Protein AF-A0A6J5DMZ3-F1 (afdb_monomer_lite)

Organism: NCBI:txid627669

pLDDT: mean 75.49, std 14.44, range [47.22, 94.44]

Sequence (112 aa):
MAVELLNDRVYSKSQIESWLVETAQVKPQSQAWKKALTARVGTIVAGDTYLFVPVSETHYRVSRANAEQVAEIFKLVEEATGIRKMKRQWYVCAAIFVSGVVILIGAMIFQH

Foldseek 3Di:
DQDDADAQDKDWPVNVVSNCCPFLVHDPPDPVNVCQCVQNAFRDGPQKTWGWDDPDPTMTTIHIDGNVVVVVVVVVVVVVVVVVVVVVVVVVVVVVVVVVVVVVVVVVVVVD

Secondary structure (DSSP, 8-state):
-PPPPPTT-EEEHHHHHHHHHHTS-PPTTSHHHHHHHTTSSPEEETTEEEEEEESSSSEEEEEEEEHHHHHHHHHHHHHHHHHHHHHHHHHHHHHHHHHHHHHHHHHHHHT-

Structure (mmCIF, N/CA/C/O backbone):
data_AF-A0A6J5DMZ3-F1
#
_entry.id   AF-A0A6J5DMZ3-F1
#
loop_
_atom_site.group_PDB
_atom_site.id
_atom_site.type_symbol
_atom_site.label_atom_id
_atom_site.label_alt_id
_atom_site.label_comp_id
_atom_site.label_asym_id
_atom_site.label_entity_id
_atom_site.label_seq_id
_atom_site.pdbx_PDB_ins_code
_atom_site.Cartn_x
_atom_site.Cartn_y
_atom_site.Cartn_z
_atom_site.occupancy
_atom_site.B_iso_or_equiv
_atom_site.auth_seq_id
_atom_site.auth_comp_id
_atom_site.auth_asym_id
_atom_site.auth_atom_id
_atom_site.pdbx_PDB_model_num
ATOM 1 N N . MET A 1 1 ? -23.075 0.347 3.011 1.00 50.81 1 MET A N 1
ATOM 2 C CA . MET A 1 1 ? -22.700 0.156 1.593 1.00 50.81 1 MET A CA 1
ATOM 3 C C . MET A 1 1 ? -21.211 0.400 1.515 1.00 50.81 1 MET A C 1
ATOM 5 O O . MET A 1 1 ? -20.798 1.474 1.934 1.00 50.81 1 MET A O 1
ATOM 9 N N . ALA A 1 2 ? -20.432 -0.585 1.068 1.00 67.06 2 ALA A N 1
ATOM 10 C CA . ALA A 1 2 ? -18.987 -0.427 0.949 1.00 67.06 2 ALA A CA 1
ATOM 11 C C . ALA A 1 2 ? -18.676 0.697 -0.053 1.00 67.06 2 ALA A C 1
ATOM 13 O O . ALA A 1 2 ? -19.267 0.751 -1.133 1.00 67.06 2 ALA A O 1
ATOM 14 N N . VAL A 1 3 ? -17.798 1.624 0.329 1.00 79.44 3 VAL A N 1
ATOM 15 C CA . VAL A 1 3 ? -17.355 2.721 -0.543 1.00 79.44 3 VAL A CA 1
ATOM 16 C C . VAL A 1 3 ? -16.545 2.132 -1.691 1.00 79.44 3 VAL A C 1
ATOM 18 O O . VAL A 1 3 ? -15.551 1.467 -1.452 1.00 79.44 3 VAL A O 1
ATOM 21 N N . GLU A 1 4 ? -16.911 2.386 -2.942 1.00 86.06 4 GLU A N 1
ATOM 22 C CA . GLU A 1 4 ? -16.075 1.959 -4.065 1.00 86.06 4 GLU A CA 1
ATOM 23 C C . GLU A 1 4 ? -14.957 2.983 -4.322 1.00 86.06 4 GLU A C 1
ATOM 25 O O . GLU A 1 4 ? -15.212 4.173 -4.551 1.00 86.06 4 GLU A O 1
ATOM 30 N N . LEU A 1 5 ? -13.701 2.529 -4.264 1.00 88.94 5 LEU A N 1
ATOM 31 C CA . LEU A 1 5 ? -12.537 3.370 -4.533 1.00 88.94 5 LEU A CA 1
ATOM 32 C C . LEU A 1 5 ? -12.204 3.371 -6.030 1.00 88.94 5 LEU A C 1
ATOM 34 O O . LEU A 1 5 ? -11.847 2.347 -6.616 1.00 88.94 5 LEU A O 1
ATOM 38 N N . LEU A 1 6 ? -12.305 4.549 -6.639 1.00 87.25 6 LEU A N 1
ATOM 39 C CA . LEU A 1 6 ? -12.030 4.789 -8.050 1.00 87.25 6 LEU A CA 1
ATOM 40 C C . LEU A 1 6 ? -10.603 5.298 -8.249 1.00 87.25 6 LEU A C 1
ATOM 42 O O . LEU A 1 6 ? -10.025 5.948 -7.376 1.00 87.25 6 LEU A O 1
ATOM 46 N N . ASN A 1 7 ? -10.058 5.025 -9.433 1.00 87.56 7 ASN A N 1
ATOM 47 C CA . ASN A 1 7 ? -8.724 5.476 -9.803 1.00 87.56 7 ASN A CA 1
ATOM 48 C C . ASN A 1 7 ? -8.629 7.011 -9.847 1.00 87.56 7 ASN A C 1
ATOM 50 O O . ASN A 1 7 ? -9.560 7.684 -10.287 1.00 87.56 7 ASN A O 1
ATOM 54 N N . ASP A 1 8 ? -7.484 7.534 -9.413 1.00 85.69 8 ASP A N 1
ATOM 55 C CA . ASP A 1 8 ? -7.092 8.948 -9.392 1.00 85.69 8 ASP A CA 1
ATOM 56 C C . ASP A 1 8 ? -8.029 9.880 -8.597 1.00 85.69 8 ASP A C 1
ATOM 58 O O . ASP A 1 8 ? -7.961 11.107 -8.687 1.00 85.69 8 ASP A O 1
ATOM 62 N N . ARG A 1 9 ? -8.899 9.312 -7.752 1.00 89.94 9 ARG A N 1
ATOM 63 C CA . ARG A 1 9 ? -9.783 10.084 -6.873 1.00 89.94 9 ARG A CA 1
ATOM 64 C C . ARG A 1 9 ? -9.199 10.263 -5.483 1.00 89.94 9 ARG A C 1
ATOM 66 O O . ARG A 1 9 ? -8.457 9.423 -4.977 1.00 89.94 9 ARG A O 1
ATOM 73 N N . VAL A 1 10 ? -9.560 11.384 -4.865 1.00 92.25 10 VAL A N 1
ATOM 74 C CA . VAL A 1 10 ? -9.168 11.729 -3.499 1.00 92.25 10 VAL A CA 1
ATOM 75 C C . VAL A 1 10 ? -10.291 11.347 -2.544 1.00 92.25 10 VAL A C 1
ATOM 77 O O . VAL A 1 10 ? -11.445 11.710 -2.761 1.00 92.25 10 VAL A O 1
ATOM 80 N N . TYR A 1 11 ? -9.930 10.637 -1.485 1.00 93.56 11 TYR A N 1
ATOM 81 C CA . TYR A 1 11 ? -10.826 10.185 -0.431 1.00 93.56 11 TYR A CA 1
ATOM 82 C C . TYR A 1 11 ? -10.288 10.622 0.924 1.00 93.56 11 TYR A C 1
ATOM 84 O O . TYR A 1 11 ? -9.076 10.786 1.108 1.00 93.56 11 TYR A O 1
ATOM 92 N N . SER A 1 12 ? -11.185 10.802 1.890 1.00 94.44 12 SER A N 1
ATOM 93 C CA . SER A 1 12 ? -10.767 11.052 3.263 1.00 94.44 12 SER A CA 1
ATOM 94 C C . SER A 1 12 ? -10.092 9.810 3.845 1.00 94.44 12 SER A C 1
ATOM 96 O O . SER A 1 12 ? -10.377 8.670 3.470 1.00 94.44 12 SER A O 1
ATOM 98 N N . LYS A 1 13 ? -9.228 10.021 4.835 1.00 92.56 13 LYS A N 1
ATOM 99 C CA . LYS A 1 13 ? -8.610 8.943 5.605 1.00 92.56 13 LYS A CA 1
ATOM 100 C C . LYS A 1 13 ? -9.664 7.995 6.180 1.00 92.56 13 LYS A C 1
ATOM 102 O O . LYS A 1 13 ? -9.516 6.790 6.041 1.00 92.56 13 LYS A O 1
ATOM 107 N N . SER A 1 14 ? -10.762 8.523 6.723 1.00 92.62 14 SER A N 1
ATOM 108 C CA . SER A 1 14 ? -11.854 7.701 7.262 1.00 92.62 14 SER A CA 1
ATOM 109 C C . SER A 1 14 ? -12.516 6.808 6.207 1.00 92.62 14 SER A C 1
ATOM 111 O O . SER A 1 14 ? -12.860 5.666 6.509 1.00 92.62 14 SER A O 1
ATOM 113 N N . GLN A 1 15 ? -12.661 7.284 4.965 1.00 94.00 15 GLN A N 1
ATOM 114 C CA . GLN A 1 15 ? -13.189 6.481 3.858 1.00 94.00 15 GLN A CA 1
ATOM 115 C C . GLN A 1 15 ? -12.225 5.355 3.470 1.00 94.00 15 GLN A C 1
ATOM 117 O O . GLN A 1 15 ? -12.665 4.221 3.300 1.00 94.00 15 GLN A O 1
ATOM 122 N N . ILE A 1 16 ? -10.920 5.641 3.384 1.00 92.00 16 ILE A N 1
ATOM 123 C CA . ILE A 1 16 ? -9.895 4.621 3.108 1.00 92.00 16 ILE A CA 1
ATOM 124 C C . ILE A 1 16 ? -9.841 3.578 4.224 1.00 92.00 16 ILE A C 1
ATOM 126 O O . ILE A 1 16 ? -9.794 2.384 3.949 1.00 92.00 16 ILE A O 1
ATOM 130 N N . GLU A 1 17 ? -9.870 4.010 5.482 1.00 92.69 17 GLU A N 1
ATOM 131 C CA . GLU A 1 17 ? -9.844 3.112 6.637 1.00 92.69 17 GLU A CA 1
ATOM 132 C C . GLU A 1 17 ? -11.088 2.217 6.679 1.00 92.69 17 GLU A C 1
ATOM 134 O O . GLU A 1 17 ? -10.962 1.010 6.873 1.00 92.69 17 GLU A O 1
ATOM 139 N N . SER A 1 18 ? -12.273 2.775 6.415 1.00 93.50 18 SER A N 1
ATOM 140 C CA . SER A 1 18 ? -13.513 1.990 6.324 1.00 93.50 18 SER A CA 1
ATOM 141 C C . SER A 1 18 ? -13.436 0.973 5.186 1.00 93.50 18 SER A C 1
ATOM 143 O O . SER A 1 18 ? -13.736 -0.202 5.380 1.00 93.50 18 SER A O 1
ATOM 145 N N . TRP A 1 19 ? -12.943 1.386 4.015 1.00 94.19 19 TRP A N 1
ATOM 146 C CA . TRP A 1 19 ? -12.754 0.493 2.874 1.00 94.19 19 TRP A CA 1
ATOM 147 C C . TRP A 1 19 ? -11.753 -0.635 3.155 1.00 94.19 19 TRP A C 1
ATOM 149 O O . TRP A 1 19 ? -11.996 -1.787 2.791 1.00 94.19 19 TRP A O 1
ATOM 159 N N . LEU A 1 20 ? -10.647 -0.331 3.841 1.00 92.38 20 LEU A N 1
ATOM 160 C CA . LEU A 1 20 ? -9.648 -1.323 4.234 1.00 92.38 20 LEU A CA 1
ATOM 161 C C . LEU A 1 20 ? -10.249 -2.410 5.127 1.00 92.38 20 LEU A C 1
ATOM 163 O O . LEU A 1 20 ? -9.919 -3.580 4.951 1.00 92.38 20 LEU A O 1
ATOM 167 N N . VAL A 1 21 ? -11.136 -2.040 6.054 1.00 93.56 21 VAL A N 1
ATOM 168 C CA . VAL A 1 21 ? -11.820 -3.000 6.930 1.00 93.56 21 VAL A CA 1
ATOM 169 C C . VAL A 1 21 ? -12.894 -3.775 6.172 1.00 93.56 21 VAL A C 1
ATOM 171 O O . VAL A 1 21 ? -12.914 -5.000 6.224 1.00 93.56 21 VAL A O 1
ATOM 174 N N . GLU A 1 22 ? -13.789 -3.075 5.477 1.00 92.81 22 GLU A N 1
ATOM 175 C CA . GLU A 1 22 ? -14.998 -3.674 4.906 1.00 92.81 22 GLU A CA 1
ATOM 176 C C . GLU A 1 22 ? -14.727 -4.452 3.618 1.00 92.81 22 GLU A C 1
ATOM 178 O O . GLU A 1 22 ? -15.325 -5.500 3.390 1.00 92.81 22 GLU A O 1
ATOM 183 N N . THR A 1 23 ? -13.833 -3.944 2.767 1.00 90.38 23 THR A N 1
ATOM 184 C CA . THR A 1 23 ? -13.597 -4.495 1.424 1.00 90.38 23 THR A CA 1
ATOM 185 C C . THR A 1 23 ? -12.303 -5.293 1.365 1.00 90.38 23 THR A C 1
ATOM 187 O O . THR A 1 23 ? -12.304 -6.437 0.919 1.00 90.38 23 THR A O 1
ATOM 190 N N . ALA A 1 24 ? -11.196 -4.722 1.849 1.00 88.25 24 ALA A N 1
ATOM 191 C CA . ALA A 1 24 ? -9.901 -5.405 1.835 1.00 88.25 24 ALA A CA 1
ATOM 192 C C . ALA A 1 24 ? -9.701 -6.364 3.026 1.00 88.25 24 ALA A C 1
ATOM 194 O O . ALA A 1 24 ? -8.692 -7.066 3.077 1.00 88.25 24 ALA A O 1
ATOM 195 N N . GLN A 1 25 ? -10.638 -6.385 3.985 1.00 91.1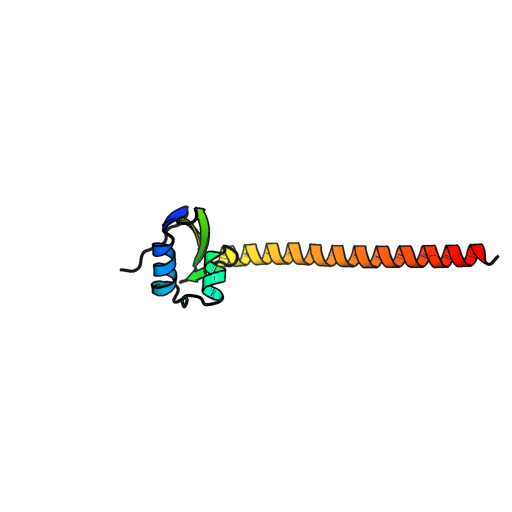2 25 GLN A N 1
ATOM 196 C CA . GLN A 1 25 ? -10.597 -7.208 5.203 1.00 91.12 25 GLN A CA 1
ATOM 197 C C . GLN A 1 25 ? -9.288 -7.064 6.002 1.00 91.12 25 GLN A C 1
ATOM 199 O O . GLN A 1 25 ? -8.848 -7.969 6.716 1.00 91.12 25 GLN A O 1
ATOM 204 N N . V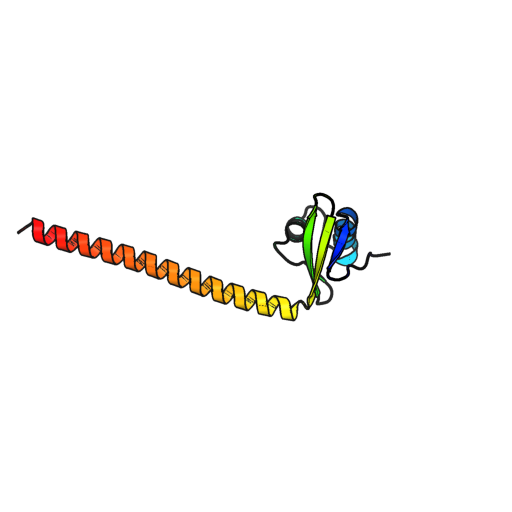AL A 1 26 ? -8.641 -5.902 5.903 1.00 89.81 26 VAL A N 1
ATOM 205 C CA . VAL A 1 26 ? -7.394 -5.608 6.601 1.00 89.81 26 VAL A CA 1
ATOM 206 C C . VAL A 1 26 ? -7.720 -5.200 8.029 1.00 89.81 26 VAL A C 1
ATOM 208 O O . VAL A 1 26 ? -8.363 -4.182 8.283 1.00 89.81 26 VAL A O 1
ATOM 211 N N . LYS A 1 27 ? -7.218 -5.975 8.993 1.00 91.69 27 LYS A N 1
ATOM 212 C CA . LYS A 1 27 ? -7.421 -5.682 10.412 1.00 91.69 27 LYS A CA 1
ATOM 213 C C . LYS A 1 27 ? -6.775 -4.337 10.793 1.00 91.69 27 LYS A C 1
ATOM 215 O O . LYS A 1 27 ? -5.580 -4.158 10.507 1.00 91.69 27 LYS A O 1
ATOM 220 N N . PRO A 1 28 ? -7.494 -3.443 11.500 1.00 91.69 28 PRO A N 1
ATOM 221 C CA . PRO A 1 28 ? -6.936 -2.196 12.010 1.00 91.69 28 PRO A CA 1
ATOM 222 C C . PRO A 1 28 ? -5.648 -2.414 12.804 1.00 91.69 28 PRO A C 1
ATOM 224 O O . PRO A 1 28 ? -5.498 -3.415 13.506 1.00 91.69 28 PRO A O 1
ATOM 227 N N . GLN A 1 29 ? -4.710 -1.472 12.683 1.00 88.69 29 GLN A N 1
ATOM 228 C CA . GLN A 1 29 ? -3.414 -1.450 13.385 1.00 88.69 29 GLN A CA 1
ATOM 229 C C . GLN A 1 29 ? -2.442 -2.606 13.074 1.00 88.69 29 GLN A C 1
ATOM 231 O O . GLN A 1 29 ? -1.306 -2.594 13.559 1.00 88.69 29 GLN A O 1
ATOM 236 N N . SER A 1 30 ? -2.832 -3.570 12.237 1.00 90.81 30 SER A N 1
ATOM 237 C CA . SER A 1 30 ? -1.946 -4.643 11.786 1.00 90.81 30 SER A CA 1
ATOM 238 C C . SER A 1 30 ? -0.747 -4.107 10.989 1.00 90.81 30 SER A C 1
ATOM 240 O O . SER A 1 30 ? -0.717 -2.966 10.520 1.00 90.81 30 SER A O 1
ATOM 242 N N . GLN A 1 31 ? 0.271 -4.943 10.787 1.00 87.56 31 GLN A N 1
ATOM 243 C CA . GLN A 1 31 ? 1.390 -4.561 9.925 1.00 87.56 31 GLN A CA 1
ATOM 244 C C . GLN A 1 31 ? 0.933 -4.314 8.477 1.00 87.56 31 GLN A C 1
ATOM 246 O O . GLN A 1 31 ? 1.438 -3.396 7.833 1.00 87.56 31 GLN A O 1
ATOM 251 N N . ALA A 1 32 ? -0.039 -5.090 7.985 1.00 85.81 32 ALA A N 1
ATOM 252 C CA . ALA A 1 32 ? -0.647 -4.895 6.670 1.00 85.81 32 ALA A CA 1
ATOM 253 C C . ALA A 1 32 ? -1.355 -3.535 6.571 1.00 85.81 32 ALA A C 1
ATOM 255 O O . ALA A 1 32 ? -1.139 -2.807 5.608 1.00 85.81 32 ALA A O 1
ATOM 256 N N . TRP A 1 33 ? -2.084 -3.134 7.616 1.00 90.00 33 TRP A N 1
ATOM 257 C CA . TRP A 1 33 ? -2.714 -1.814 7.713 1.00 90.00 33 TRP A CA 1
ATOM 258 C C . TRP A 1 33 ? -1.704 -0.672 7.594 1.00 90.00 33 TRP A C 1
ATOM 260 O O . TRP A 1 33 ? -1.857 0.239 6.783 1.00 90.00 33 TRP A O 1
ATOM 270 N N . LYS A 1 34 ? -0.620 -0.740 8.378 1.00 88.25 34 LYS A N 1
ATOM 271 C CA . LYS A 1 34 ? 0.449 0.269 8.335 1.00 88.25 34 LYS A CA 1
ATOM 272 C C . LYS A 1 34 ? 1.120 0.315 6.961 1.00 88.25 34 LYS A C 1
ATOM 274 O O . LYS A 1 34 ? 1.440 1.396 6.474 1.00 88.25 34 LYS A O 1
ATOM 279 N N . LYS A 1 35 ? 1.330 -0.842 6.326 1.00 87.06 35 LYS A N 1
ATOM 280 C CA . LYS A 1 35 ? 1.913 -0.934 4.979 1.00 87.06 35 LYS A CA 1
ATOM 281 C C . LYS A 1 35 ? 0.999 -0.326 3.910 1.00 87.06 35 LYS A C 1
ATOM 283 O O . LYS A 1 35 ? 1.503 0.421 3.076 1.00 87.06 35 LYS A O 1
ATOM 288 N N . ALA A 1 36 ? -0.309 -0.572 3.988 1.00 86.62 36 ALA A N 1
ATOM 289 C CA . ALA A 1 36 ? -1.295 -0.003 3.073 1.00 86.62 36 ALA A CA 1
ATOM 290 C C . ALA A 1 36 ? -1.305 1.5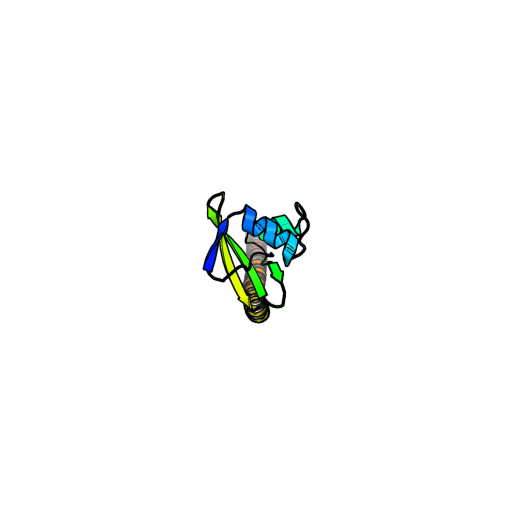36 3.130 1.00 86.62 36 ALA A C 1
ATOM 292 O O . ALA A 1 36 ? -1.191 2.197 2.102 1.00 86.62 36 ALA A O 1
ATOM 293 N N . LEU A 1 37 ? -1.347 2.122 4.334 1.00 85.00 37 LEU A N 1
ATOM 294 C CA . LEU A 1 37 ? -1.429 3.581 4.515 1.00 85.00 37 LEU A CA 1
ATOM 295 C C . LEU A 1 37 ? -0.111 4.340 4.285 1.00 85.00 37 LEU A C 1
ATOM 297 O O . LEU A 1 37 ? -0.117 5.566 4.211 1.00 85.00 37 LEU A O 1
ATOM 301 N N . THR A 1 38 ? 1.026 3.644 4.195 1.00 79.81 38 THR A N 1
ATOM 302 C CA . THR A 1 38 ? 2.344 4.270 3.969 1.00 79.81 38 THR A CA 1
ATOM 303 C C . THR A 1 38 ? 2.756 4.305 2.497 1.00 79.81 38 THR A C 1
ATOM 305 O O . THR A 1 38 ? 3.908 4.621 2.208 1.00 79.81 38 THR A O 1
ATOM 308 N N . ALA A 1 39 ? 1.848 3.969 1.571 1.00 66.56 39 ALA A N 1
ATOM 309 C CA . ALA A 1 39 ? 2.090 3.900 0.124 1.00 66.56 39 ALA A CA 1
ATOM 310 C C . ALA A 1 39 ? 3.248 2.968 -0.298 1.00 66.56 39 ALA A C 1
ATOM 312 O O . ALA A 1 39 ? 3.696 3.009 -1.441 1.00 66.56 39 ALA A O 1
ATOM 313 N N . ARG A 1 40 ? 3.766 2.132 0.615 1.00 64.88 40 ARG A N 1
ATOM 314 C CA . ARG A 1 40 ? 4.929 1.266 0.352 1.00 64.88 40 ARG A CA 1
ATOM 315 C C . ARG A 1 40 ? 4.552 -0.052 -0.301 1.00 64.88 40 ARG A C 1
ATOM 317 O O . ARG A 1 40 ? 5.388 -0.655 -0.964 1.00 64.88 40 ARG A O 1
ATOM 324 N N . VAL A 1 41 ? 3.336 -0.524 -0.053 1.00 68.00 41 VAL A N 1
ATOM 325 C CA . VAL A 1 41 ? 2.839 -1.800 -0.561 1.00 68.00 41 VAL A CA 1
ATOM 326 C C . VAL A 1 41 ? 1.393 -1.583 -0.977 1.00 68.00 41 VAL A C 1
ATOM 328 O O . VAL A 1 41 ? 0.582 -1.135 -0.165 1.00 68.00 41 VAL A O 1
ATOM 331 N N . GLY A 1 42 ? 1.088 -1.862 -2.243 1.00 77.75 42 GLY A N 1
ATOM 332 C CA . GLY A 1 42 ? -0.283 -1.825 -2.737 1.00 77.75 42 GLY A CA 1
ATOM 333 C C . GLY A 1 42 ? -1.146 -2.884 -2.048 1.00 77.75 42 GLY A C 1
ATOM 334 O O . GLY A 1 42 ? -0.667 -3.962 -1.697 1.00 77.75 42 GLY A O 1
ATOM 335 N N . THR A 1 43 ? -2.417 -2.569 -1.825 1.00 84.19 43 THR A N 1
ATOM 336 C CA . THR A 1 43 ? -3.404 -3.500 -1.268 1.00 84.19 43 THR A CA 1
ATOM 337 C C . THR A 1 43 ? -4.098 -4.214 -2.418 1.00 84.19 43 THR A C 1
ATOM 339 O O . THR A 1 43 ? -4.692 -3.549 -3.262 1.00 84.19 43 THR A O 1
ATOM 342 N N . ILE A 1 44 ? -4.010 -5.543 -2.475 1.00 83.12 44 ILE A N 1
ATOM 343 C CA . ILE A 1 44 ? -4.586 -6.331 -3.572 1.00 83.12 44 ILE A CA 1
ATOM 344 C C . ILE A 1 44 ? -5.992 -6.783 -3.185 1.00 83.12 44 ILE A C 1
ATOM 346 O O . ILE A 1 44 ? -6.164 -7.459 -2.172 1.00 83.12 44 ILE A O 1
ATOM 350 N N . VAL A 1 45 ? -6.987 -6.429 -3.994 1.00 84.88 45 VAL A N 1
ATOM 351 C CA . VAL A 1 45 ? -8.386 -6.834 -3.820 1.00 84.88 45 VAL A CA 1
ATOM 352 C C . VAL A 1 45 ? -8.968 -7.168 -5.186 1.00 84.88 45 VAL A C 1
ATOM 354 O O . VAL A 1 45 ? -8.867 -6.365 -6.106 1.00 84.88 45 VAL A O 1
ATOM 357 N N . ALA A 1 46 ? -9.585 -8.346 -5.317 1.00 81.94 46 ALA A N 1
ATOM 358 C CA . ALA A 1 46 ? -10.286 -8.777 -6.533 1.00 81.94 46 ALA A CA 1
ATOM 359 C C . ALA A 1 46 ? -9.465 -8.643 -7.840 1.00 81.94 46 ALA A C 1
ATOM 361 O O . ALA A 1 46 ? -10.019 -8.351 -8.894 1.00 81.94 46 ALA A O 1
ATOM 362 N N . GLY A 1 47 ? -8.146 -8.858 -7.773 1.00 80.38 47 GLY A N 1
ATOM 363 C CA . GLY A 1 47 ? -7.247 -8.756 -8.932 1.00 80.38 47 GLY A CA 1
ATOM 364 C C . GLY A 1 47 ? -6.734 -7.343 -9.229 1.00 80.38 47 GLY A C 1
ATOM 365 O O . GLY A 1 47 ? -5.890 -7.178 -10.103 1.00 80.38 47 GLY A O 1
ATOM 366 N N . ASP A 1 48 ? -7.158 -6.335 -8.468 1.00 84.06 48 ASP A N 1
ATOM 367 C CA . ASP A 1 48 ? -6.644 -4.973 -8.562 1.00 84.06 48 ASP A CA 1
ATOM 368 C C . ASP A 1 48 ? -5.724 -4.636 -7.393 1.00 84.06 48 ASP A C 1
ATOM 370 O O . ASP A 1 48 ? -5.924 -5.069 -6.261 1.00 84.06 48 ASP A O 1
ATOM 374 N N . THR A 1 49 ? -4.714 -3.820 -7.669 1.00 86.12 49 THR A N 1
ATOM 375 C CA . THR A 1 49 ? -3.811 -3.241 -6.680 1.00 86.12 49 THR A CA 1
ATOM 376 C C . THR A 1 49 ? -4.186 -1.788 -6.424 1.00 86.12 49 THR A C 1
ATOM 378 O O . THR A 1 49 ? -4.189 -0.955 -7.331 1.00 86.12 49 THR A O 1
ATOM 381 N N . TYR A 1 50 ? -4.455 -1.485 -5.158 1.00 86.94 50 TYR A N 1
ATOM 382 C CA . TYR A 1 50 ? -4.802 -0.163 -4.660 1.00 86.94 50 TYR A CA 1
ATOM 383 C C . TYR A 1 50 ? -3.618 0.454 -3.918 1.00 86.94 50 TYR A C 1
ATOM 385 O O . TYR A 1 50 ? -3.120 -0.100 -2.936 1.00 86.94 50 TYR A O 1
ATOM 393 N N . LEU A 1 51 ? -3.173 1.620 -4.372 1.00 89.06 51 LEU A N 1
ATOM 394 C CA . LEU A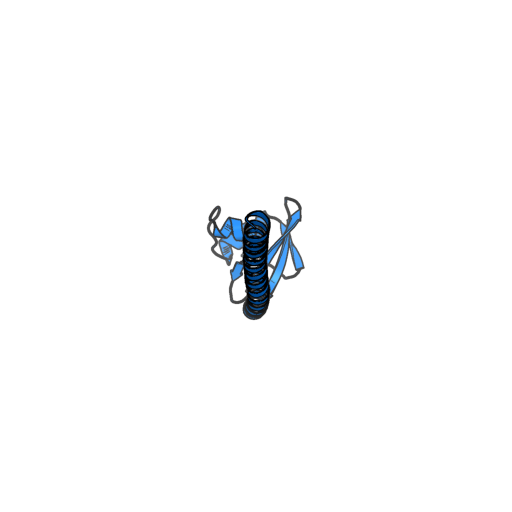 1 51 ? -2.147 2.435 -3.729 1.00 89.06 51 LEU A CA 1
ATOM 395 C C . LEU A 1 51 ? -2.781 3.707 -3.168 1.00 89.06 51 LEU A C 1
ATOM 397 O O . LEU A 1 51 ? -3.540 4.386 -3.857 1.00 89.06 51 LEU A O 1
ATOM 401 N N . PHE A 1 52 ? -2.446 4.041 -1.923 1.00 89.56 52 PHE A N 1
ATOM 402 C CA . PHE A 1 52 ? -2.958 5.225 -1.234 1.00 89.56 52 PHE A CA 1
ATOM 403 C C . PHE A 1 52 ? -1.847 6.258 -1.095 1.00 89.56 52 PHE A C 1
ATOM 405 O O . PHE A 1 52 ? -0.983 6.137 -0.229 1.00 89.56 52 PHE A O 1
ATOM 412 N N . VAL A 1 53 ? -1.859 7.275 -1.953 1.00 87.81 53 VAL A N 1
ATOM 413 C CA . VAL A 1 53 ? -0.866 8.353 -1.952 1.00 87.81 53 VAL A CA 1
ATOM 414 C C . VAL A 1 53 ? -1.368 9.483 -1.051 1.00 87.81 53 VAL A C 1
ATOM 416 O O . VAL A 1 53 ? -2.425 10.046 -1.338 1.00 87.81 53 VAL A O 1
ATOM 419 N N . PRO A 1 54 ? -0.664 9.836 0.039 1.00 88.56 54 PRO A N 1
ATOM 420 C CA . PRO A 1 54 ? -1.093 10.926 0.908 1.00 88.56 54 PRO A CA 1
ATOM 421 C C . PRO A 1 54 ? -1.030 12.259 0.152 1.00 88.56 54 PRO A C 1
ATOM 423 O O . PRO A 1 54 ? 0.012 12.625 -0.387 1.00 88.56 54 PRO A O 1
ATOM 426 N N . VAL A 1 55 ? -2.153 12.978 0.111 1.00 87.94 55 VAL A N 1
ATOM 427 C CA . VAL A 1 55 ? -2.244 14.341 -0.450 1.00 87.94 55 VAL A CA 1
ATOM 428 C C . VAL A 1 55 ? -2.228 15.374 0.677 1.00 87.94 55 VAL A C 1
ATOM 430 O O . VAL A 1 55 ? -1.705 16.473 0.518 1.00 87.94 55 VAL A O 1
ATOM 433 N N . SER A 1 56 ? -2.780 15.008 1.833 1.00 88.88 56 SER A N 1
ATOM 434 C CA . SER A 1 56 ? -2.729 15.774 3.075 1.00 88.88 56 SER A CA 1
ATOM 435 C C . SER A 1 56 ? -2.780 14.822 4.273 1.00 88.88 56 SER A C 1
ATOM 437 O O . SER A 1 56 ? -2.898 13.608 4.106 1.00 88.88 56 SER A O 1
ATOM 439 N N . GLU A 1 57 ? -2.735 15.352 5.496 1.00 87.44 57 GLU A N 1
ATOM 440 C CA . GLU A 1 57 ? -2.859 14.544 6.722 1.00 87.44 57 GLU A CA 1
ATOM 441 C C . GLU A 1 57 ? -4.194 13.786 6.822 1.00 87.44 57 GLU A C 1
ATOM 443 O O . GLU A 1 57 ? -4.301 12.773 7.517 1.00 87.44 57 GLU A O 1
ATOM 448 N N . THR A 1 58 ? -5.219 14.272 6.120 1.00 91.38 58 THR A N 1
ATOM 449 C CA . THR A 1 58 ? -6.592 13.765 6.199 1.00 91.38 58 THR A CA 1
ATOM 450 C C . THR A 1 58 ? -7.084 13.139 4.902 1.00 91.38 58 THR A C 1
ATOM 452 O O . THR A 1 58 ? -8.179 12.580 4.905 1.00 91.38 58 THR A O 1
ATOM 455 N N . HIS A 1 59 ? -6.316 13.207 3.810 1.00 91.56 59 HIS A N 1
ATOM 456 C CA . HIS A 1 59 ? -6.756 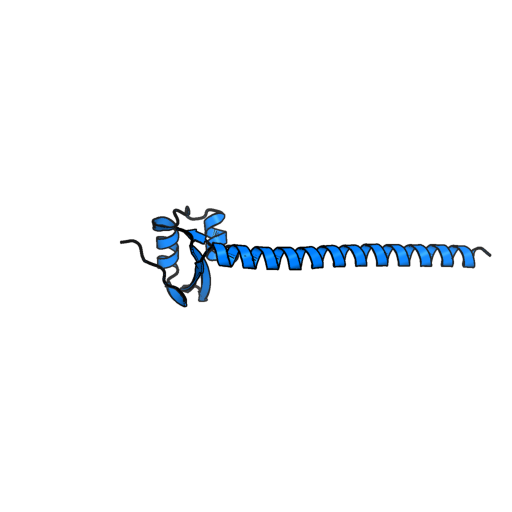12.757 2.490 1.00 91.56 59 HIS A CA 1
ATOM 457 C C . HIS A 1 59 ? -5.696 11.948 1.751 1.00 91.56 59 HIS A C 1
ATOM 459 O O . HIS A 1 59 ? -4.506 12.271 1.747 1.00 91.56 59 HIS A O 1
ATOM 465 N N . TYR A 1 60 ? -6.179 10.939 1.034 1.00 89.62 60 TYR A N 1
ATOM 466 C CA . TYR A 1 60 ? -5.384 10.081 0.173 1.00 89.62 60 TYR A CA 1
ATOM 467 C C . TYR A 1 60 ? -5.951 10.103 -1.238 1.00 89.62 60 TYR A C 1
ATOM 469 O O . TYR A 1 60 ? -7.161 10.011 -1.435 1.00 89.62 60 TYR A O 1
ATOM 477 N N . ARG A 1 61 ? -5.069 10.178 -2.229 1.00 89.62 61 ARG A N 1
ATOM 478 C CA . ARG A 1 61 ? -5.391 9.856 -3.614 1.00 89.62 61 ARG A CA 1
ATOM 479 C C . ARG A 1 61 ? -5.234 8.355 -3.813 1.00 89.62 61 ARG A C 1
ATOM 481 O O . ARG A 1 61 ? -4.210 7.785 -3.440 1.00 89.62 61 ARG A O 1
ATOM 488 N N . VAL A 1 62 ? -6.246 7.726 -4.391 1.00 89.19 62 VAL A N 1
ATOM 489 C CA . VAL A 1 62 ? -6.232 6.303 -4.727 1.00 89.19 62 VAL A CA 1
ATOM 490 C C . VAL A 1 62 ? -5.691 6.138 -6.138 1.00 89.19 62 VAL A C 1
ATOM 492 O O . VAL A 1 62 ? -6.219 6.726 -7.076 1.00 89.19 62 VAL A O 1
ATOM 495 N N . SER A 1 63 ? -4.685 5.292 -6.302 1.00 84.94 63 SER A N 1
ATOM 496 C CA . SER A 1 63 ? -4.297 4.757 -7.605 1.00 84.94 63 SER A CA 1
ATOM 497 C C . SER A 1 63 ? -4.706 3.291 -7.665 1.00 84.94 63 SER A C 1
ATOM 499 O O . SER A 1 63 ? -4.274 2.494 -6.834 1.00 84.94 63 SER A O 1
ATOM 501 N N . ARG A 1 64 ? -5.558 2.946 -8.631 1.00 85.38 64 ARG A N 1
ATOM 502 C CA . ARG A 1 64 ? -5.998 1.575 -8.911 1.00 85.38 64 ARG A CA 1
ATOM 503 C C . ARG A 1 64 ? -5.328 1.126 -10.199 1.00 85.38 64 ARG A C 1
ATOM 505 O O . ARG A 1 64 ? -5.444 1.799 -11.220 1.00 85.38 64 ARG A O 1
ATOM 512 N N . ALA A 1 65 ? -4.649 -0.005 -10.145 1.00 79.81 65 ALA A N 1
ATOM 513 C CA . ALA A 1 65 ? -4.045 -0.633 -11.308 1.00 79.81 65 ALA A CA 1
ATOM 514 C C . ALA A 1 65 ? -4.259 -2.144 -11.242 1.00 79.81 65 ALA A C 1
ATOM 516 O O . ALA A 1 65 ? -4.344 -2.705 -10.152 1.00 79.81 65 ALA A O 1
ATOM 517 N N . ASN A 1 66 ? -4.327 -2.801 -12.397 1.00 74.44 66 ASN A N 1
ATOM 518 C CA . ASN A 1 66 ? -4.458 -4.253 -12.453 1.00 74.44 66 ASN A CA 1
ATOM 519 C C . ASN A 1 66 ? -3.232 -4.901 -11.781 1.00 74.44 66 ASN A C 1
ATOM 521 O O . ASN A 1 66 ? -2.091 -4.549 -12.095 1.00 74.44 66 ASN A O 1
ATOM 525 N N . ALA A 1 67 ? -3.460 -5.820 -10.838 1.00 66.06 67 ALA A N 1
ATOM 526 C CA . ALA A 1 67 ? -2.398 -6.427 -10.043 1.00 66.06 67 ALA A CA 1
ATOM 527 C C . ALA A 1 67 ? -1.373 -7.195 -10.888 1.00 66.06 67 ALA A C 1
ATOM 529 O O . ALA A 1 67 ? -0.203 -7.230 -10.513 1.00 66.06 67 ALA A O 1
ATOM 530 N N . GLU A 1 68 ? -1.772 -7.743 -12.037 1.00 59.31 68 GLU A N 1
ATOM 531 C CA . GLU A 1 68 ? -0.862 -8.445 -12.948 1.00 59.31 68 GLU A CA 1
ATOM 532 C C . GLU A 1 68 ? 0.142 -7.481 -13.592 1.00 59.31 68 GLU A C 1
ATOM 534 O O . GLU A 1 68 ? 1.349 -7.715 -13.546 1.00 59.31 68 GLU A O 1
ATOM 539 N N . GLN A 1 69 ? -0.338 -6.337 -14.091 1.00 59.50 69 GLN A N 1
ATOM 540 C CA . GLN A 1 69 ? 0.520 -5.306 -14.688 1.00 59.50 69 GLN A CA 1
ATOM 541 C C . GLN A 1 69 ? 1.450 -4.669 -13.648 1.00 59.50 69 GLN A C 1
ATOM 543 O O . GLN A 1 69 ? 2.609 -4.366 -13.932 1.00 59.50 69 GLN A O 1
ATOM 548 N N . VAL A 1 70 ? 0.967 -4.486 -12.415 1.00 62.00 70 VAL A N 1
ATOM 549 C CA . VAL A 1 70 ? 1.787 -3.951 -11.321 1.00 62.00 70 VAL A CA 1
ATOM 550 C C . VAL A 1 70 ? 2.850 -4.962 -10.889 1.00 62.00 70 VAL A C 1
ATOM 552 O O . VAL A 1 70 ? 3.999 -4.571 -10.695 1.00 62.00 70 VAL A O 1
ATOM 555 N N . ALA A 1 71 ? 2.514 -6.250 -10.777 1.00 60.97 71 ALA A N 1
ATOM 556 C CA . ALA A 1 71 ? 3.477 -7.296 -10.436 1.00 60.97 71 ALA A CA 1
ATOM 557 C C . ALA A 1 71 ? 4.604 -7.402 -11.476 1.00 60.97 71 ALA A C 1
ATOM 559 O O . ALA A 1 71 ? 5.766 -7.560 -11.104 1.00 60.97 71 ALA A O 1
ATOM 560 N N . GLU A 1 72 ? 4.285 -7.250 -12.762 1.00 57.88 72 GLU A N 1
ATOM 561 C CA . GLU A 1 72 ? 5.268 -7.266 -13.847 1.00 57.88 72 GLU A CA 1
ATOM 562 C C . GLU A 1 72 ? 6.237 -6.073 -13.768 1.00 57.88 72 GLU A C 1
ATOM 564 O O . GLU A 1 72 ? 7.455 -6.248 -13.857 1.00 57.88 72 GLU A O 1
ATOM 569 N N . ILE A 1 73 ? 5.729 -4.871 -13.475 1.00 61.88 73 ILE A N 1
ATOM 570 C CA . ILE A 1 73 ? 6.564 -3.677 -13.266 1.00 61.88 73 ILE A CA 1
ATOM 571 C C . ILE A 1 73 ? 7.423 -3.816 -12.003 1.00 61.88 73 ILE A C 1
ATOM 573 O O . ILE A 1 73 ? 8.616 -3.512 -12.037 1.00 61.88 73 ILE A O 1
ATOM 577 N N . PHE A 1 74 ? 6.858 -4.289 -10.889 1.00 61.50 74 PHE A N 1
ATOM 578 C CA . PHE A 1 74 ? 7.627 -4.495 -9.658 1.00 61.50 74 PHE A CA 1
ATOM 579 C C . PHE A 1 74 ? 8.726 -5.541 -9.844 1.00 61.50 74 PHE A C 1
ATOM 581 O O . PHE A 1 74 ? 9.838 -5.324 -9.366 1.00 61.50 74 PHE A O 1
ATOM 588 N N . LYS A 1 75 ? 8.462 -6.612 -10.601 1.00 62.09 75 LYS A N 1
ATOM 589 C CA . LYS A 1 75 ? 9.464 -7.622 -10.955 1.00 62.09 75 LYS A CA 1
ATOM 590 C C . LYS A 1 75 ? 10.610 -7.016 -11.770 1.00 62.09 75 LYS A C 1
ATOM 592 O O . LYS A 1 75 ? 11.766 -7.234 -11.423 1.00 62.09 75 LYS A O 1
ATOM 597 N N . LEU A 1 76 ? 10.311 -6.188 -12.774 1.00 60.19 76 LEU A N 1
ATOM 598 C CA . LEU A 1 76 ? 11.330 -5.477 -13.564 1.00 60.19 76 LEU A CA 1
ATOM 599 C C . LEU A 1 76 ? 12.163 -4.507 -12.712 1.00 60.19 76 LEU A C 1
ATOM 601 O O . LEU A 1 76 ? 13.380 -4.402 -12.878 1.00 60.19 76 LEU A O 1
ATOM 605 N N . VAL A 1 77 ? 11.525 -3.797 -11.778 1.00 59.28 77 VAL A N 1
ATOM 606 C CA . VAL A 1 77 ? 12.211 -2.871 -10.865 1.00 59.28 77 VAL A CA 1
ATOM 607 C C . VAL A 1 77 ? 13.092 -3.626 -9.867 1.00 59.28 77 VAL A C 1
ATOM 609 O O . VAL A 1 77 ? 14.214 -3.190 -9.587 1.00 59.28 77 VAL A O 1
ATOM 612 N N . GLU A 1 78 ? 12.624 -4.757 -9.343 1.00 59.09 78 GLU A N 1
ATOM 613 C CA . GLU A 1 78 ? 13.384 -5.623 -8.440 1.00 59.09 78 GLU A CA 1
ATOM 614 C C . GLU A 1 78 ? 14.582 -6.269 -9.154 1.00 59.09 78 GLU A C 1
ATOM 616 O O . GLU A 1 78 ? 15.693 -6.276 -8.625 1.00 59.09 78 GLU A O 1
ATOM 621 N N . GLU A 1 79 ? 14.406 -6.694 -10.403 1.00 59.59 79 GLU A N 1
ATOM 622 C CA . GLU A 1 79 ? 15.470 -7.242 -11.246 1.00 59.59 79 GLU A CA 1
ATOM 623 C C . GLU A 1 79 ? 16.532 -6.172 -11.570 1.00 59.59 79 GLU A C 1
ATOM 625 O O . GLU A 1 79 ? 17.734 -6.386 -11.376 1.00 59.59 79 GLU A O 1
ATOM 630 N N . ALA A 1 80 ? 16.111 -4.952 -11.919 1.00 58.56 80 ALA A N 1
ATOM 631 C CA . ALA A 1 80 ? 17.013 -3.823 -12.154 1.00 58.56 80 ALA A CA 1
ATOM 632 C C . ALA A 1 80 ? 17.770 -3.377 -10.885 1.00 58.56 80 ALA A C 1
ATOM 634 O O . ALA A 1 80 ? 18.960 -3.036 -10.938 1.00 58.56 80 ALA A O 1
ATOM 635 N N . THR A 1 81 ? 17.114 -3.381 -9.721 1.00 55.50 81 THR A N 1
ATOM 636 C CA . THR A 1 81 ? 17.763 -3.035 -8.444 1.00 55.50 81 THR A CA 1
ATOM 637 C C . THR A 1 81 ? 18.668 -4.149 -7.921 1.00 55.50 81 THR A C 1
ATOM 639 O O . THR A 1 81 ? 19.737 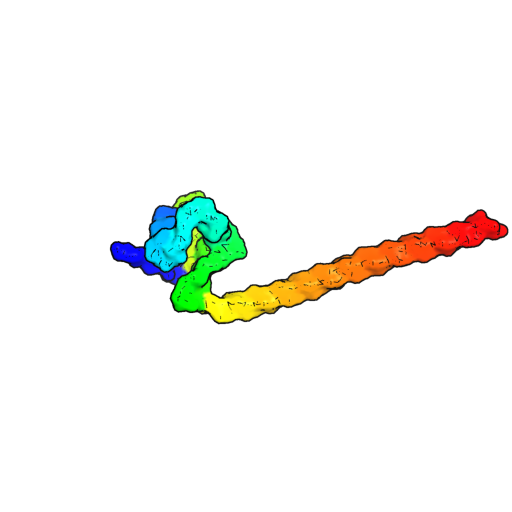-3.841 -7.382 1.00 55.50 81 THR A O 1
ATOM 642 N N . GLY A 1 82 ? 18.325 -5.419 -8.149 1.00 55.16 82 GLY A N 1
ATOM 643 C CA . GLY A 1 82 ? 19.177 -6.581 -7.884 1.00 55.16 82 GLY A CA 1
ATOM 644 C C . GLY A 1 82 ? 20.493 -6.527 -8.664 1.00 55.16 82 GLY A C 1
ATOM 645 O O . GLY A 1 82 ? 21.571 -6.628 -8.068 1.00 55.16 82 GLY A O 1
ATOM 646 N N . ILE A 1 83 ? 20.430 -6.222 -9.965 1.00 57.41 83 ILE A N 1
ATOM 647 C CA . ILE A 1 83 ? 21.613 -6.019 -10.822 1.00 57.41 83 ILE A CA 1
ATOM 648 C C . ILE A 1 83 ? 22.492 -4.875 -10.290 1.00 57.41 83 ILE A C 1
ATOM 650 O O . ILE A 1 83 ? 23.724 -4.978 -10.250 1.00 57.41 83 ILE A O 1
ATOM 654 N N . ARG A 1 84 ? 21.879 -3.778 -9.830 1.00 54.31 84 ARG A N 1
ATOM 655 C CA . ARG A 1 84 ? 22.605 -2.619 -9.286 1.00 54.31 84 ARG A CA 1
ATOM 656 C C . ARG A 1 84 ? 23.311 -2.944 -7.964 1.00 54.31 84 ARG A C 1
ATOM 658 O O . ARG A 1 84 ? 24.431 -2.480 -7.736 1.00 54.31 84 ARG A O 1
ATOM 665 N N . LYS A 1 85 ? 22.691 -3.766 -7.112 1.00 54.31 85 LYS A N 1
ATOM 666 C CA . LYS A 1 85 ? 23.266 -4.235 -5.841 1.00 54.31 85 LYS A CA 1
ATOM 667 C C . LYS A 1 85 ? 24.458 -5.170 -6.079 1.00 54.31 85 LYS A C 1
ATOM 669 O O . LYS A 1 85 ? 25.499 -4.990 -5.451 1.00 54.31 85 LYS A O 1
ATOM 674 N N . MET A 1 86 ? 24.342 -6.074 -7.054 1.00 56.62 86 MET A N 1
ATOM 675 C CA . MET A 1 86 ? 25.409 -6.995 -7.456 1.00 56.62 86 MET A CA 1
ATOM 676 C C . MET A 1 86 ? 26.621 -6.254 -8.047 1.00 56.62 86 MET A C 1
ATOM 678 O O . MET A 1 86 ? 27.751 -6.499 -7.628 1.00 56.62 86 MET A O 1
ATOM 682 N N . LYS A 1 87 ? 26.401 -5.261 -8.926 1.00 57.06 87 LYS A N 1
ATOM 683 C CA . LYS A 1 87 ? 27.484 -4.399 -9.442 1.00 57.06 87 LYS A CA 1
ATOM 684 C C . LYS A 1 87 ? 28.196 -3.628 -8.328 1.00 57.06 87 LYS A C 1
ATOM 686 O O . LYS A 1 87 ? 29.422 -3.571 -8.315 1.00 57.06 87 LYS A O 1
ATOM 691 N N . ARG A 1 88 ? 27.453 -3.061 -7.369 1.00 56.34 88 ARG A N 1
ATOM 692 C CA . ARG A 1 88 ? 28.041 -2.326 -6.234 1.00 56.34 88 ARG A CA 1
ATOM 693 C C . ARG A 1 88 ? 28.922 -3.228 -5.366 1.00 56.34 88 ARG A C 1
ATOM 695 O O . ARG A 1 88 ? 29.989 -2.797 -4.945 1.00 56.34 88 ARG A O 1
ATOM 702 N N . GLN A 1 89 ? 28.497 -4.465 -5.127 1.00 59.62 89 GLN A N 1
ATOM 703 C CA . GLN A 1 89 ? 29.270 -5.434 -4.351 1.00 59.62 89 GLN A CA 1
ATOM 704 C C . GLN A 1 89 ? 30.565 -5.834 -5.075 1.00 59.62 89 GLN A C 1
ATOM 706 O O . GLN A 1 89 ? 31.619 -5.891 -4.450 1.00 59.62 89 GLN A O 1
ATOM 711 N N . TRP A 1 90 ? 30.518 -5.982 -6.403 1.00 58.91 90 TRP A N 1
ATOM 712 C CA . TRP A 1 90 ? 31.705 -6.222 -7.230 1.00 58.91 90 TRP A CA 1
ATOM 713 C C . TRP A 1 90 ? 32.717 -5.068 -7.186 1.00 58.91 90 TRP A C 1
ATOM 715 O O . TRP A 1 90 ? 33.909 -5.312 -7.022 1.00 58.91 90 TRP A O 1
ATOM 725 N N . TYR A 1 91 ? 32.258 -3.813 -7.251 1.00 59.06 91 TYR A N 1
ATOM 726 C CA . TYR A 1 91 ? 33.140 -2.643 -7.119 1.00 59.06 91 TYR A CA 1
ATOM 727 C C . TYR A 1 91 ? 33.824 -2.563 -5.751 1.00 59.06 91 TYR A C 1
ATOM 729 O O . TYR A 1 91 ? 35.003 -2.227 -5.682 1.00 59.06 91 TYR A O 1
ATOM 737 N N . VAL A 1 92 ? 33.115 -2.894 -4.667 1.00 59.81 92 VAL A N 1
ATOM 738 C CA . VAL A 1 92 ? 33.706 -2.932 -3.319 1.00 59.81 92 VAL A CA 1
ATOM 739 C C . VAL A 1 92 ? 34.769 -4.028 -3.230 1.00 59.81 92 VAL A C 1
ATOM 741 O O . VAL A 1 92 ? 35.865 -3.768 -2.740 1.00 59.81 92 VAL A O 1
ATOM 744 N N . CYS A 1 93 ? 34.495 -5.221 -3.763 1.00 60.53 93 CYS A N 1
ATOM 745 C CA . CYS A 1 93 ? 35.483 -6.299 -3.810 1.00 60.53 93 CYS A CA 1
ATOM 746 C C . CYS A 1 93 ? 36.711 -5.924 -4.653 1.00 60.53 93 CYS A C 1
ATOM 748 O O . CYS A 1 93 ? 37.834 -6.158 -4.213 1.00 60.53 93 CYS A O 1
ATOM 750 N N . ALA A 1 94 ? 36.520 -5.289 -5.814 1.00 61.81 94 ALA A N 1
ATOM 751 C CA . ALA A 1 94 ? 37.619 -4.844 -6.667 1.00 61.81 94 ALA A CA 1
ATOM 752 C C . ALA A 1 94 ? 38.469 -3.751 -5.995 1.00 61.81 94 ALA A C 1
ATOM 754 O O . ALA A 1 94 ? 39.693 -3.813 -6.044 1.00 61.81 94 ALA A O 1
ATOM 755 N N . ALA A 1 95 ? 37.842 -2.789 -5.311 1.00 57.69 95 ALA A N 1
ATOM 756 C CA . ALA A 1 95 ? 38.548 -1.735 -4.583 1.00 57.69 95 ALA A CA 1
ATOM 757 C C . ALA A 1 95 ? 39.397 -2.290 -3.425 1.00 57.69 95 ALA A C 1
ATOM 759 O O . ALA A 1 95 ? 40.545 -1.879 -3.250 1.00 57.69 95 ALA A O 1
ATOM 760 N N . ILE A 1 96 ? 38.868 -3.266 -2.676 1.00 66.00 96 ILE A N 1
ATOM 761 C CA . ILE A 1 96 ? 39.623 -3.956 -1.620 1.00 66.00 96 ILE A CA 1
ATOM 762 C C . ILE A 1 96 ? 40.815 -4.703 -2.230 1.00 66.00 96 ILE A C 1
ATOM 764 O O . ILE A 1 96 ? 41.933 -4.568 -1.734 1.00 66.00 96 ILE A O 1
ATOM 768 N N . PHE A 1 97 ? 40.611 -5.416 -3.341 1.00 62.62 97 PHE A N 1
ATOM 769 C CA . PHE A 1 97 ? 41.680 -6.156 -4.015 1.00 62.62 97 PHE A CA 1
ATOM 770 C C . PHE A 1 97 ? 42.806 -5.235 -4.506 1.00 62.62 97 PHE A C 1
ATOM 772 O O . PHE A 1 97 ? 43.977 -5.509 -4.260 1.00 62.62 97 PHE A O 1
ATOM 779 N N . VAL A 1 98 ? 42.462 -4.102 -5.128 1.00 62.62 98 VAL A N 1
ATOM 780 C CA . VAL A 1 98 ? 43.443 -3.105 -5.590 1.00 62.62 98 VAL A CA 1
ATOM 781 C C . VAL A 1 98 ? 44.221 -2.515 -4.413 1.00 62.62 98 VAL A C 1
ATOM 783 O O . VAL A 1 98 ? 45.443 -2.417 -4.485 1.00 62.62 98 VAL A O 1
ATOM 786 N N . SER A 1 99 ? 43.548 -2.183 -3.306 1.00 61.47 99 SER A N 1
ATOM 787 C CA . SER A 1 99 ? 44.230 -1.662 -2.115 1.00 61.47 99 SER A CA 1
ATOM 788 C C . SER A 1 99 ? 45.208 -2.675 -1.500 1.00 61.47 99 SER A C 1
ATOM 790 O O . SER A 1 99 ? 46.332 -2.309 -1.167 1.00 61.47 99 SER A O 1
ATOM 792 N N . GLY A 1 100 ? 44.837 -3.960 -1.438 1.00 66.50 100 GLY A N 1
ATOM 793 C CA . GLY A 1 100 ? 45.718 -5.031 -0.962 1.00 66.50 100 GLY A CA 1
ATOM 794 C C . GLY A 1 100 ? 46.952 -5.238 -1.844 1.00 66.50 100 GLY A C 1
ATOM 795 O O . GLY A 1 100 ? 48.057 -5.398 -1.328 1.00 66.50 100 GLY A O 1
ATOM 796 N N . VAL A 1 101 ? 46.792 -5.171 -3.170 1.00 66.75 101 VAL A N 1
ATOM 797 C CA . VAL A 1 101 ? 47.907 -5.299 -4.125 1.00 66.75 101 VAL A CA 1
ATOM 798 C C . VAL A 1 101 ? 48.884 -4.123 -4.010 1.00 66.75 101 VAL A C 1
ATOM 800 O O . VAL A 1 101 ? 50.093 -4.340 -3.993 1.00 66.75 101 VAL A O 1
ATOM 803 N N . VAL A 1 102 ? 48.388 -2.890 -3.861 1.00 66.31 102 VAL A N 1
ATOM 804 C CA . VAL A 1 102 ? 49.242 -1.699 -3.684 1.00 66.31 102 VAL A CA 1
ATOM 805 C C . VAL A 1 102 ? 50.049 -1.774 -2.383 1.00 66.31 102 VAL A C 1
ATOM 807 O O . VAL A 1 102 ? 51.231 -1.437 -2.384 1.00 66.31 102 VAL A O 1
ATOM 810 N N . ILE A 1 103 ? 49.451 -2.266 -1.292 1.00 65.12 103 ILE A N 1
ATOM 811 C CA . ILE A 1 103 ? 50.149 -2.440 -0.007 1.00 65.12 103 ILE A CA 1
ATOM 812 C C . ILE A 1 103 ? 51.250 -3.504 -0.116 1.00 65.12 103 ILE A C 1
ATOM 814 O O . ILE A 1 103 ? 52.357 -3.278 0.367 1.00 65.12 103 ILE A O 1
ATOM 818 N N . LEU A 1 104 ? 50.983 -4.635 -0.777 1.00 64.75 104 LEU A N 1
ATOM 819 C CA . LEU A 1 104 ? 51.973 -5.703 -0.959 1.00 64.75 104 LEU A CA 1
ATOM 820 C C . LEU A 1 104 ? 53.157 -5.262 -1.830 1.00 64.75 104 LEU A C 1
ATOM 822 O O . LEU A 1 104 ? 54.305 -5.530 -1.480 1.00 64.75 104 LEU A O 1
ATOM 826 N N . ILE A 1 105 ? 52.895 -4.547 -2.927 1.00 66.88 105 ILE A N 1
ATOM 827 C CA . ILE A 1 105 ? 53.951 -4.012 -3.799 1.00 66.88 105 ILE A CA 1
ATOM 828 C C . ILE A 1 105 ? 54.755 -2.928 -3.066 1.00 66.88 105 ILE A C 1
ATOM 830 O O . ILE A 1 105 ? 55.982 -2.936 -3.118 1.00 66.88 105 ILE A O 1
ATOM 834 N N . GLY A 1 106 ? 54.088 -2.034 -2.328 1.00 59.06 106 GLY A N 1
ATOM 835 C CA . GLY A 1 106 ? 54.758 -1.015 -1.515 1.00 59.06 106 GLY A CA 1
ATOM 836 C C . GLY A 1 106 ? 55.640 -1.613 -0.414 1.00 59.06 106 GLY A C 1
ATOM 837 O O . GLY A 1 106 ? 56.750 -1.134 -0.193 1.00 59.06 106 GLY A O 1
ATOM 838 N N . ALA A 1 107 ? 55.191 -2.695 0.229 1.00 63.12 107 ALA A N 1
ATOM 839 C CA . ALA A 1 107 ? 55.971 -3.409 1.238 1.00 63.12 107 ALA A CA 1
ATOM 840 C C . ALA A 1 107 ? 57.202 -4.113 0.642 1.00 63.12 107 ALA A C 1
ATOM 842 O O . ALA A 1 107 ? 58.271 -4.068 1.244 1.00 63.12 107 ALA A O 1
ATOM 843 N N . MET A 1 108 ? 57.084 -4.708 -0.551 1.00 62.59 108 MET A N 1
ATOM 844 C CA . MET A 1 108 ? 58.219 -5.348 -1.231 1.00 62.59 108 MET A CA 1
ATOM 845 C C . MET A 1 108 ? 59.277 -4.346 -1.708 1.00 62.59 108 MET A C 1
ATOM 847 O O . MET A 1 108 ? 60.462 -4.657 -1.655 1.00 62.59 108 MET A O 1
ATOM 851 N N . ILE A 1 109 ? 58.878 -3.146 -2.141 1.00 60.94 109 ILE A N 1
ATOM 852 C CA . ILE A 1 109 ? 59.820 -2.102 -2.583 1.00 60.94 109 ILE A CA 1
ATOM 853 C C . ILE A 1 109 ? 60.552 -1.460 -1.391 1.00 60.94 109 ILE A C 1
ATOM 855 O O . ILE A 1 109 ? 61.697 -1.056 -1.534 1.00 60.94 109 ILE A O 1
ATOM 859 N N . PHE A 1 110 ? 59.925 -1.375 -0.214 1.00 56.09 110 PHE A N 1
ATOM 860 C CA . PHE A 1 110 ? 60.534 -0.762 0.977 1.00 56.09 110 PHE A CA 1
ATOM 861 C C . PHE A 1 110 ? 61.506 -1.692 1.731 1.00 56.09 110 PHE A C 1
ATOM 863 O O . PHE A 1 110 ? 62.277 -1.228 2.565 1.00 56.09 110 PHE A O 1
ATOM 870 N N . GLN A 1 111 ? 61.460 -3.005 1.474 1.00 54.94 111 GLN A N 1
ATOM 871 C CA . GLN A 1 111 ? 62.350 -3.996 2.097 1.00 54.94 111 GLN A CA 1
ATOM 872 C C . GLN A 1 111 ? 63.623 -4.300 1.284 1.00 54.94 111 GLN A C 1
ATOM 874 O O . GLN A 1 111 ? 64.419 -5.131 1.724 1.00 54.94 111 GLN A O 1
ATOM 879 N N . HIS A 1 112 ? 63.813 -3.656 0.129 1.00 47.22 112 HIS A N 1
ATOM 880 C CA . HIS A 1 112 ? 64.971 -3.834 -0.749 1.00 47.22 112 HIS A CA 1
ATOM 881 C C . HIS A 1 112 ? 65.821 -2.560 -0.824 1.00 47.22 112 HIS A C 1
ATOM 883 O O . HIS A 1 112 ? 67.042 -2.703 -1.077 1.00 47.22 112 HIS A O 1
#

Radius of gyration: 24.29 Å; chains: 1; bounding box: 88×25×28 Å